Protein AF-A0A4D7AXK6-F1 (afdb_monomer)

Mean predicted aligned error: 2.36 Å

Sequence (66 aa):
MKQISINNGATYTTAAEALEEISLDTMAEYMDDDAREAVHNELAPCSDIEFLERYLEIAPDDLIVG

Secondary structure (DSSP, 8-state):
---EESSSSSS-B-HHHHHHHS-HHHHHTTS-HHHHHHHHHHH-S--HHHHHHHHHHH-SS-EE--

pLDDT: mean 95.82, std 3.7, range [81.19, 98.38]

Radius of gyration: 10.7 Å; Cα contacts (8 Å, |Δi|>4): 89; chains: 1; bounding box: 24×21×24 Å

InterPro domains:
  IPR054398 AcrIC5-like domain [PF22147] (21-57)

Solvent-accessible surface area (backbone atoms only — not comparable to full-atom values): 3934 Å² total; per-residue (Å²): 109,45,55,37,14,80,56,73,71,80,57,73,57,52,65,69,62,44,57,75,77,44,54,66,75,65,51,54,79,56,49,58,64,71,42,52,51,50,44,48,74,73,50,64,90,68,53,71,61,62,50,48,52,54,32,29,59,65,38,94,57,62,42,53,45,107

Foldseek 3Di:
DAFEAADDVPDTDALVVCCVPDPLVLLVVQADPVLLVVLCVVCPPDDSSSSVVSSRVPGPHHRYHD

Organism: NCBI:txid2093857

Structure (mmCIF, N/CA/C/O backbone):
data_AF-A0A4D7AXK6-F1
#
_entry.id   AF-A0A4D7AXK6-F1
#
loop_
_atom_site.group_PDB
_atom_site.id
_atom_site.type_symbol
_atom_site.label_atom_id
_atom_site.label_alt_id
_atom_site.label_comp_id
_atom_site.label_asym_id
_atom_site.label_entity_id
_atom_site.label_seq_id
_atom_site.pdbx_PDB_ins_code
_atom_site.Cartn_x
_atom_site.Cartn_y
_atom_site.Cartn_z
_atom_site.occupancy
_atom_site.B_iso_or_equiv
_atom_site.auth_seq_id
_atom_site.auth_comp_id
_atom_site.auth_asym_id
_atom_site.auth_atom_id
_atom_site.pdbx_PDB_model_num
ATOM 1 N N . MET A 1 1 ? 3.929 -8.389 6.765 1.00 83.75 1 MET A N 1
ATOM 2 C CA . MET A 1 1 ? 3.803 -7.206 5.904 1.00 83.75 1 MET A CA 1
ATOM 3 C C . MET A 1 1 ? 4.161 -7.635 4.497 1.00 83.75 1 MET A C 1
ATOM 5 O O . MET A 1 1 ? 5.121 -8.386 4.333 1.00 83.75 1 MET A O 1
ATOM 9 N N . LYS A 1 2 ? 3.326 -7.265 3.539 1.00 96.06 2 LYS A N 1
ATOM 10 C CA . LYS A 1 2 ? 3.516 -7.456 2.108 1.00 96.06 2 LYS A CA 1
ATOM 11 C C . LYS A 1 2 ? 4.509 -6.442 1.565 1.00 96.06 2 LYS A C 1
ATOM 13 O O . LYS A 1 2 ? 4.816 -5.449 2.223 1.00 96.06 2 LYS A O 1
ATOM 18 N N . GLN A 1 3 ? 5.047 -6.734 0.395 1.00 96.88 3 GLN A N 1
ATOM 19 C CA . GLN A 1 3 ? 6.038 -5.897 -0.264 1.00 96.88 3 GLN A CA 1
ATOM 20 C C . GLN A 1 3 ? 5.386 -5.054 -1.358 1.00 96.88 3 GLN A C 1
ATOM 22 O O . GLN A 1 3 ? 4.282 -5.353 -1.814 1.00 96.88 3 GLN A O 1
ATOM 27 N N . ILE A 1 4 ? 6.097 -4.018 -1.796 1.00 97.00 4 ILE A N 1
ATOM 28 C CA . ILE A 1 4 ? 5.695 -3.179 -2.919 1.00 97.00 4 ILE A CA 1
ATOM 29 C C . ILE A 1 4 ? 6.748 -3.227 -4.027 1.00 97.00 4 ILE A C 1
ATOM 31 O O . ILE A 1 4 ? 7.948 -3.117 -3.769 1.00 97.00 4 ILE A O 1
ATOM 35 N N . SER A 1 5 ? 6.289 -3.414 -5.262 1.00 96.56 5 SER A N 1
ATOM 36 C CA . SER A 1 5 ? 7.080 -3.337 -6.488 1.00 96.56 5 SER A CA 1
ATOM 37 C C . SER A 1 5 ? 6.440 -2.315 -7.420 1.00 96.56 5 SER A C 1
ATOM 39 O O . SER A 1 5 ? 5.248 -2.397 -7.690 1.00 96.56 5 SER A O 1
ATOM 41 N N . ILE A 1 6 ? 7.233 -1.374 -7.929 1.00 94.00 6 ILE A N 1
ATOM 42 C CA . ILE A 1 6 ? 6.768 -0.282 -8.803 1.00 94.00 6 ILE A CA 1
ATOM 43 C C . ILE A 1 6 ? 7.241 -0.433 -10.260 1.00 94.00 6 ILE A C 1
ATOM 45 O O . ILE A 1 6 ? 7.353 0.552 -10.987 1.00 94.00 6 ILE A O 1
ATOM 49 N N . ASN A 1 7 ? 7.625 -1.648 -10.677 1.00 88.81 7 ASN A N 1
ATOM 50 C CA . ASN A 1 7 ? 8.164 -1.870 -12.021 1.00 88.81 7 ASN A CA 1
ATOM 51 C C . ASN A 1 7 ? 7.836 -3.221 -12.682 1.00 88.81 7 ASN A C 1
ATOM 53 O O . ASN A 1 7 ? 7.384 -3.231 -13.820 1.00 88.81 7 ASN A O 1
ATOM 57 N N . ASN A 1 8 ? 8.169 -4.358 -12.066 1.00 83.00 8 ASN A N 1
ATOM 58 C CA . ASN A 1 8 ? 8.198 -5.661 -12.749 1.00 83.00 8 ASN A CA 1
ATOM 59 C C . ASN A 1 8 ? 7.781 -6.850 -11.871 1.00 83.00 8 ASN A C 1
ATOM 61 O O . ASN A 1 8 ? 7.863 -7.994 -12.317 1.00 83.00 8 ASN A O 1
ATOM 65 N N . GLY A 1 9 ? 7.419 -6.606 -10.610 1.00 86.31 9 GLY A N 1
ATOM 66 C CA . GLY A 1 9 ? 7.071 -7.650 -9.645 1.00 86.31 9 GLY A CA 1
ATOM 67 C C . GLY A 1 9 ? 8.221 -8.575 -9.225 1.00 86.31 9 GLY A C 1
ATOM 68 O O . GLY A 1 9 ? 7.997 -9.586 -8.565 1.00 86.31 9 GLY A O 1
ATOM 69 N N . ALA A 1 10 ? 9.460 -8.245 -9.592 1.00 87.56 10 ALA A N 1
ATOM 70 C CA . ALA A 1 10 ? 10.675 -8.980 -9.244 1.00 87.56 10 ALA A CA 1
ATOM 71 C C . ALA A 1 10 ? 11.649 -8.157 -8.382 1.00 87.56 10 ALA A C 1
ATOM 73 O O . ALA A 1 10 ? 12.489 -8.739 -7.694 1.00 87.56 10 ALA A O 1
ATOM 74 N N . THR A 1 11 ? 11.543 -6.825 -8.392 1.00 92.12 11 THR A N 1
ATOM 75 C CA . THR A 1 11 ? 12.278 -5.929 -7.485 1.00 92.12 11 THR A CA 1
ATOM 76 C C . THR A 1 11 ? 11.326 -5.150 -6.595 1.00 92.12 11 THR A C 1
ATOM 78 O O . THR A 1 11 ? 10.321 -4.630 -7.077 1.00 92.12 11 THR A O 1
ATOM 81 N N . TYR A 1 12 ? 11.670 -5.055 -5.313 1.00 95.00 12 TYR A N 1
ATOM 82 C CA . TYR A 1 12 ? 10.830 -4.467 -4.275 1.00 95.00 12 TYR A CA 1
ATOM 83 C C . TYR A 1 12 ? 11.519 -3.267 -3.632 1.00 95.00 12 TYR A C 1
ATOM 85 O O . TYR A 1 12 ? 12.748 -3.178 -3.630 1.00 95.00 12 TYR A O 1
ATOM 93 N N . THR A 1 13 ? 10.716 -2.362 -3.088 1.00 95.44 13 THR A N 1
ATOM 94 C CA . THR A 1 13 ? 11.154 -1.107 -2.471 1.00 95.44 13 THR A CA 1
ATOM 95 C C . THR A 1 13 ? 10.366 -0.852 -1.185 1.00 95.44 13 THR A C 1
ATOM 97 O O . THR A 1 13 ? 9.491 -1.640 -0.815 1.00 95.44 13 THR A O 1
ATOM 100 N N . THR A 1 14 ? 10.707 0.203 -0.453 1.00 96.31 14 THR A N 1
ATOM 101 C CA . THR A 1 14 ? 9.962 0.617 0.742 1.00 96.31 14 THR A CA 1
ATOM 102 C C . THR A 1 14 ? 8.760 1.491 0.378 1.00 96.31 14 THR A C 1
ATOM 104 O O . THR A 1 14 ? 8.703 2.066 -0.705 1.00 96.31 14 THR A O 1
ATOM 107 N N . ALA A 1 15 ? 7.799 1.632 1.297 1.00 96.31 15 ALA A N 1
ATOM 108 C CA . ALA A 1 15 ? 6.658 2.532 1.109 1.00 96.31 15 ALA A CA 1
ATOM 109 C C . ALA A 1 15 ? 7.101 3.991 0.878 1.00 96.31 15 ALA A C 1
ATOM 111 O O . ALA A 1 15 ? 6.540 4.678 0.029 1.00 96.31 15 ALA A O 1
ATOM 112 N N . ALA A 1 16 ? 8.143 4.440 1.587 1.00 96.81 16 ALA A N 1
ATOM 113 C CA . ALA A 1 16 ? 8.705 5.778 1.426 1.00 96.81 16 ALA A CA 1
ATOM 114 C C . ALA A 1 16 ? 9.319 5.984 0.033 1.00 96.81 16 ALA A C 1
ATOM 116 O O . ALA A 1 16 ? 8.962 6.936 -0.649 1.00 96.81 16 ALA A O 1
ATOM 117 N N . GLU A 1 17 ? 10.179 5.065 -0.414 1.00 96.56 17 GLU A N 1
ATOM 118 C CA . GLU A 1 17 ? 10.789 5.125 -1.750 1.00 96.56 17 GLU A CA 1
ATOM 119 C C . GLU A 1 17 ? 9.738 5.008 -2.868 1.00 96.56 17 GLU A C 1
ATOM 121 O O . GLU A 1 17 ? 9.828 5.701 -3.876 1.00 96.56 17 GLU A O 1
ATOM 126 N N . ALA A 1 18 ? 8.699 4.185 -2.691 1.00 96.31 18 ALA A N 1
ATOM 127 C CA . ALA A 1 18 ? 7.608 4.096 -3.659 1.00 96.31 18 ALA A CA 1
ATOM 128 C C . ALA A 1 18 ? 6.851 5.425 -3.809 1.00 96.31 18 ALA A C 1
ATOM 130 O O . ALA A 1 18 ? 6.531 5.812 -4.930 1.00 96.31 18 ALA A O 1
ATOM 131 N N . LEU A 1 19 ? 6.607 6.136 -2.700 1.00 97.00 19 LEU A N 1
ATOM 132 C CA . LEU A 1 19 ? 5.951 7.449 -2.695 1.00 97.00 19 LEU A CA 1
ATOM 133 C C . LEU A 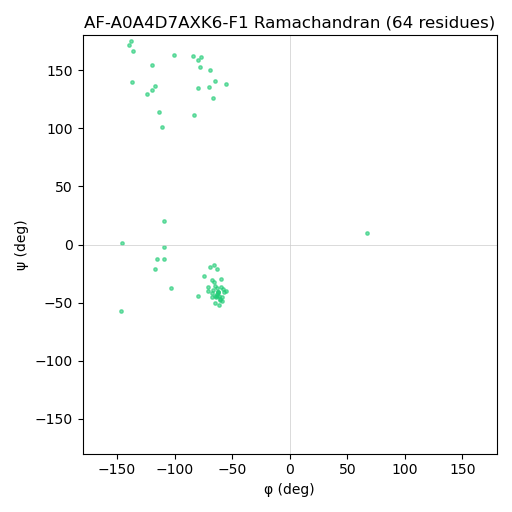1 19 ? 6.816 8.567 -3.304 1.00 97.00 19 LEU A C 1
ATOM 135 O O . LEU A 1 19 ? 6.276 9.603 -3.691 1.00 97.00 19 LEU A O 1
ATOM 139 N N . GLU A 1 20 ? 8.135 8.378 -3.407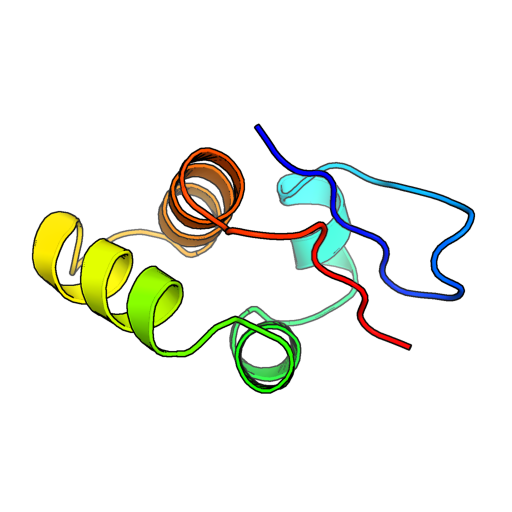 1.00 96.88 20 GLU A N 1
ATOM 140 C CA . GLU A 1 20 ? 9.018 9.298 -4.140 1.00 96.88 20 GLU A CA 1
ATOM 141 C C . GLU A 1 20 ? 8.866 9.156 -5.666 1.00 96.88 20 GLU A C 1
ATOM 143 O O . GLU A 1 20 ? 9.075 10.126 -6.397 1.00 96.88 20 GLU A O 1
ATOM 148 N N . GLU A 1 21 ? 8.460 7.977 -6.144 1.00 95.44 21 GLU A N 1
ATOM 149 C CA . GLU A 1 21 ? 8.386 7.641 -7.571 1.00 95.44 21 GLU A CA 1
ATOM 150 C C . GLU A 1 21 ? 6.951 7.679 -8.126 1.00 95.44 21 GLU A C 1
ATOM 152 O O . GLU A 1 21 ? 6.729 8.086 -9.269 1.00 95.44 21 GLU A O 1
ATOM 157 N N . ILE A 1 22 ? 5.960 7.250 -7.336 1.00 95.38 22 ILE A N 1
ATOM 158 C CA . ILE A 1 22 ? 4.562 7.090 -7.756 1.00 95.38 22 ILE A CA 1
ATOM 159 C C . ILE A 1 22 ? 3.618 7.624 -6.669 1.00 95.38 22 ILE A C 1
ATOM 161 O O . ILE A 1 22 ? 3.818 7.405 -5.478 1.00 95.38 22 ILE A O 1
ATOM 165 N N . SER A 1 23 ? 2.545 8.313 -7.075 1.00 96.75 23 SER A N 1
ATOM 166 C CA . SER A 1 23 ? 1.538 8.815 -6.133 1.00 96.75 23 SER A CA 1
ATOM 167 C C . SER A 1 23 ? 0.715 7.689 -5.504 1.00 96.75 23 SER A C 1
ATOM 169 O O . SER A 1 23 ? 0.429 6.678 -6.153 1.00 96.75 23 SER A O 1
ATOM 171 N N . LEU A 1 24 ? 0.245 7.902 -4.269 1.00 96.94 24 LEU A N 1
ATOM 172 C CA . LEU A 1 24 ? -0.687 6.980 -3.617 1.00 96.94 24 LEU A CA 1
ATOM 173 C C . LEU A 1 24 ? -1.946 6.745 -4.459 1.00 96.94 24 LEU A C 1
ATOM 175 O O . LEU A 1 24 ? -2.372 5.603 -4.584 1.00 96.94 24 LEU A O 1
ATOM 179 N N . ASP A 1 25 ? -2.478 7.788 -5.104 1.00 96.75 25 ASP A N 1
ATOM 180 C CA . ASP A 1 25 ? -3.628 7.671 -6.012 1.00 96.75 25 ASP A CA 1
ATOM 181 C C . ASP A 1 25 ? -3.371 6.676 -7.153 1.00 96.75 25 ASP A C 1
ATOM 183 O O . ASP A 1 25 ? -4.236 5.877 -7.486 1.00 96.75 25 ASP A O 1
ATOM 187 N N . THR A 1 26 ? -2.167 6.681 -7.734 1.00 96.31 26 THR A N 1
ATOM 188 C CA . THR A 1 26 ? -1.815 5.736 -8.805 1.00 96.31 26 THR A CA 1
ATOM 189 C C . THR A 1 26 ? -1.663 4.323 -8.253 1.00 96.31 26 THR A C 1
ATOM 191 O O . THR A 1 26 ? -2.094 3.369 -8.890 1.00 96.31 26 THR A O 1
ATOM 194 N N . MET A 1 27 ? -1.063 4.176 -7.070 1.00 97.06 27 MET A N 1
ATOM 195 C CA . MET A 1 27 ? -0.922 2.878 -6.408 1.00 97.06 27 MET A CA 1
ATOM 196 C C . MET A 1 27 ? -2.279 2.288 -6.007 1.00 97.06 27 MET A C 1
ATOM 198 O O . MET A 1 27 ? -2.462 1.078 -6.104 1.00 97.06 27 MET A O 1
ATOM 202 N N . ALA A 1 28 ? -3.235 3.130 -5.605 1.00 96.81 28 ALA A N 1
ATOM 203 C CA . ALA A 1 28 ? -4.576 2.732 -5.186 1.00 96.81 28 ALA A CA 1
ATOM 204 C C . ALA A 1 28 ? -5.360 1.996 -6.283 1.00 96.81 28 ALA A C 1
ATOM 206 O O . ALA A 1 28 ? -6.145 1.112 -5.957 1.00 96.81 28 ALA A O 1
ATOM 207 N N . GLU A 1 29 ? -5.097 2.287 -7.560 1.00 96.75 29 GLU A N 1
ATOM 208 C CA . GLU A 1 29 ? -5.688 1.577 -8.709 1.00 96.75 29 GLU A CA 1
ATOM 209 C C . GLU A 1 29 ? -5.2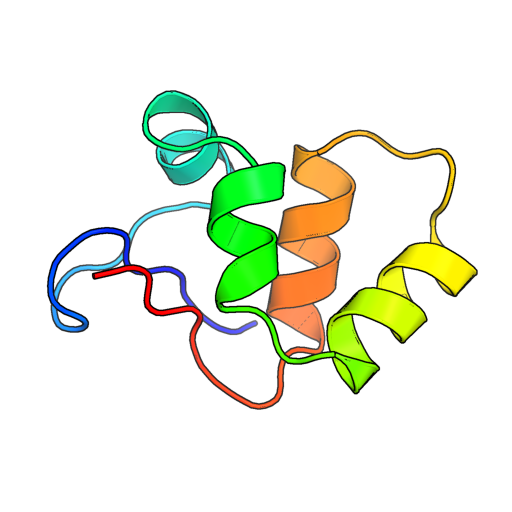50 0.100 -8.803 1.00 96.75 29 GLU A C 1
ATOM 211 O O . GLU A 1 29 ? -5.882 -0.694 -9.498 1.00 96.75 29 GLU A O 1
ATOM 216 N N . TYR A 1 30 ? -4.166 -0.276 -8.116 1.00 96.88 30 TYR A N 1
ATOM 217 C CA . TYR A 1 30 ? -3.625 -1.640 -8.057 1.00 96.88 30 TYR A CA 1
ATOM 218 C C . TYR A 1 30 ? -3.837 -2.296 -6.686 1.00 96.88 30 TYR A C 1
ATOM 220 O O . TYR A 1 30 ? -3.426 -3.439 -6.477 1.00 96.88 30 TYR A O 1
ATOM 228 N N . MET A 1 31 ? -4.426 -1.573 -5.732 1.00 97.56 31 MET A N 1
ATOM 229 C CA . MET A 1 31 ? -4.695 -2.098 -4.401 1.00 97.56 31 MET A CA 1
ATOM 230 C C . MET A 1 31 ? -5.921 -3.007 -4.404 1.00 97.56 31 MET A C 1
ATOM 232 O O . MET A 1 31 ? -6.853 -2.834 -5.183 1.00 97.56 31 MET A O 1
ATOM 236 N N . ASP A 1 32 ? -5.934 -3.948 -3.469 1.00 98.38 32 ASP A N 1
ATOM 237 C CA . ASP A 1 32 ? -7.143 -4.673 -3.116 1.00 98.38 32 ASP A CA 1
ATOM 238 C C . ASP A 1 32 ? -8.145 -3.713 -2.455 1.00 98.38 32 ASP A C 1
ATOM 240 O O . ASP A 1 32 ? -7.808 -3.019 -1.488 1.00 98.38 32 ASP A O 1
ATOM 244 N N . ASP A 1 33 ? -9.365 -3.660 -2.991 1.00 98.00 33 ASP A N 1
ATOM 245 C CA . ASP A 1 33 ? -10.399 -2.717 -2.559 1.00 98.00 33 ASP A CA 1
ATOM 246 C C . ASP A 1 33 ? -10.813 -2.939 -1.100 1.00 98.00 33 ASP A C 1
ATOM 248 O O . ASP A 1 33 ? -10.912 -1.970 -0.345 1.00 98.00 33 ASP A O 1
ATOM 252 N N . ASP A 1 34 ? -10.979 -4.195 -0.673 1.00 98.38 34 ASP A N 1
ATOM 253 C CA . ASP A 1 34 ? -11.402 -4.524 0.691 1.00 98.38 34 ASP A CA 1
ATOM 254 C C . ASP A 1 34 ? -10.343 -4.072 1.712 1.00 98.38 34 ASP A C 1
ATOM 256 O O . ASP A 1 34 ? -10.664 -3.442 2.727 1.00 98.38 34 ASP A O 1
ATOM 260 N N . ALA A 1 35 ? -9.062 -4.339 1.440 1.00 98.25 35 ALA A N 1
ATOM 261 C CA . ALA A 1 35 ? -7.961 -3.865 2.275 1.00 98.25 35 ALA A CA 1
ATOM 262 C C . ALA A 1 35 ? -7.845 -2.330 2.261 1.00 98.25 35 ALA A C 1
ATOM 264 O O . ALA A 1 35 ? -7.690 -1.711 3.317 1.00 98.25 35 ALA A O 1
ATOM 265 N N . ARG A 1 36 ? -7.956 -1.696 1.089 1.00 97.81 36 ARG A N 1
ATOM 266 C CA . ARG A 1 36 ? -7.883 -0.234 0.935 1.00 97.81 36 ARG A CA 1
ATOM 267 C C . ARG A 1 36 ? -8.999 0.468 1.713 1.00 97.81 36 ARG A C 1
ATOM 269 O O . ARG A 1 36 ? -8.735 1.440 2.425 1.00 97.81 36 ARG A O 1
ATOM 276 N N . GLU A 1 37 ? -10.228 -0.034 1.630 1.00 98.12 37 GLU A N 1
ATOM 277 C CA . GLU A 1 37 ? -11.367 0.481 2.392 1.00 98.12 37 GLU A CA 1
ATOM 278 C C . GLU A 1 37 ? -11.210 0.243 3.897 1.00 98.12 37 GLU A C 1
ATOM 280 O O . GLU A 1 37 ? -11.533 1.128 4.694 1.00 98.12 37 GLU A O 1
ATOM 285 N N . ALA A 1 38 ? -10.678 -0.911 4.312 1.00 98.31 38 ALA A N 1
ATOM 286 C CA . ALA A 1 38 ? -10.416 -1.197 5.720 1.00 98.31 38 ALA A CA 1
ATOM 287 C C . ALA A 1 38 ? -9.423 -0.195 6.331 1.00 98.31 38 ALA A C 1
ATOM 289 O O . ALA A 1 38 ? -9.712 0.372 7.386 1.00 98.31 38 ALA A O 1
ATOM 290 N N . VAL A 1 39 ? -8.307 0.091 5.648 1.00 98.06 39 VAL A N 1
ATOM 291 C CA . VAL A 1 39 ? -7.340 1.105 6.105 1.00 98.06 39 VAL A CA 1
ATOM 292 C C . VAL A 1 39 ? -7.966 2.492 6.142 1.00 98.06 39 VAL A C 1
ATOM 294 O O . VAL A 1 39 ? -7.797 3.210 7.127 1.00 98.06 39 VAL A O 1
ATOM 297 N N . HIS A 1 40 ? -8.717 2.872 5.104 1.00 96.81 40 HIS A N 1
ATOM 298 C CA . HIS A 1 40 ? -9.375 4.176 5.063 1.00 96.81 40 HIS A CA 1
ATOM 299 C C . HIS A 1 40 ? -10.335 4.362 6.246 1.00 96.81 40 HIS A C 1
ATOM 301 O O . HIS A 1 40 ? -10.297 5.390 6.916 1.00 96.81 40 HIS A O 1
ATOM 307 N N . ASN A 1 41 ? -11.149 3.350 6.551 1.00 97.75 41 ASN A N 1
ATOM 308 C CA . ASN A 1 41 ? -12.076 3.383 7.681 1.00 97.75 41 ASN A CA 1
ATOM 309 C C . ASN A 1 41 ? -11.367 3.380 9.047 1.00 97.75 41 ASN A C 1
ATOM 311 O O . ASN A 1 41 ? -11.906 3.920 10.012 1.00 97.75 41 ASN A O 1
ATOM 315 N N . GLU A 1 42 ? -10.191 2.758 9.143 1.00 97.56 4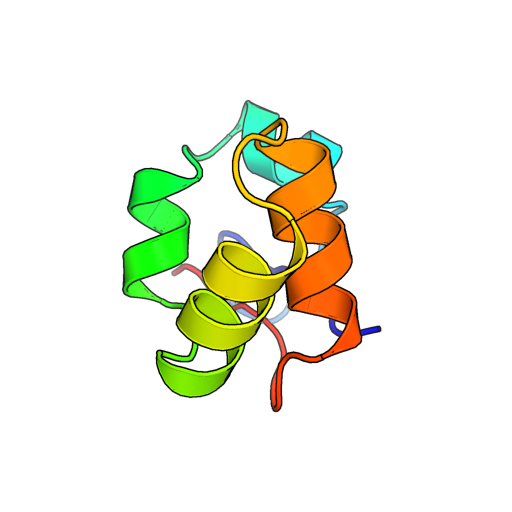2 GLU A N 1
ATOM 316 C CA . GLU A 1 42 ? -9.415 2.656 10.383 1.00 97.56 42 GLU A CA 1
ATOM 317 C C . GLU A 1 42 ? -8.629 3.938 10.696 1.00 97.56 42 GLU A C 1
ATOM 319 O O . GLU A 1 42 ? -8.609 4.378 11.847 1.00 97.56 42 GLU A O 1
ATOM 324 N N . LEU A 1 43 ? -7.976 4.525 9.688 1.00 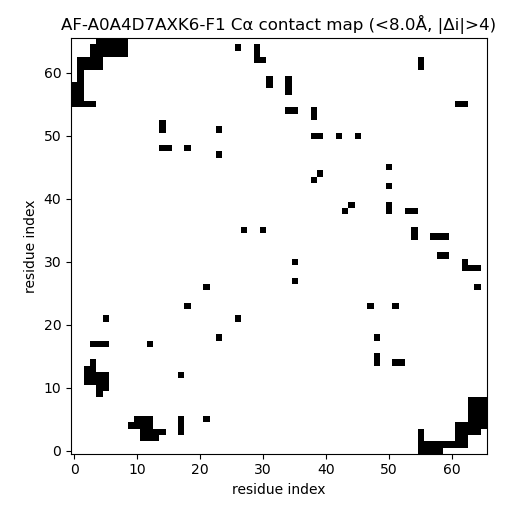96.31 43 LEU A N 1
ATOM 325 C CA . LEU A 1 43 ? -6.943 5.548 9.882 1.00 96.31 43 LEU A CA 1
ATOM 326 C C . LEU A 1 43 ? -7.291 6.933 9.328 1.00 96.31 43 LEU A C 1
ATOM 328 O O . LEU A 1 43 ? -6.581 7.884 9.646 1.00 96.31 43 LEU A O 1
ATOM 332 N N . ALA A 1 44 ? -8.335 7.105 8.508 1.00 93.69 44 ALA A N 1
ATOM 333 C CA . ALA A 1 44 ? -8.608 8.421 7.932 1.00 93.69 44 ALA A CA 1
ATOM 334 C C . ALA A 1 44 ? -9.108 9.436 8.990 1.00 93.69 44 ALA A C 1
ATOM 336 O O . ALA A 1 44 ? -10.016 9.129 9.767 1.00 93.69 44 ALA A O 1
ATOM 337 N N . PRO A 1 45 ? -8.600 10.686 8.983 1.00 95.69 45 PRO A N 1
ATOM 338 C CA . PRO A 1 45 ? -7.534 11.208 8.120 1.00 95.69 45 PRO A CA 1
ATOM 339 C C . PRO A 1 45 ? -6.122 10.808 8.602 1.00 95.69 45 PRO A C 1
ATOM 341 O O . PRO A 1 45 ? -5.801 10.978 9.776 1.00 95.69 45 PRO A O 1
ATOM 344 N N . CYS A 1 46 ? -5.263 10.368 7.676 1.00 96.75 46 CYS A N 1
ATOM 345 C CA . CYS A 1 46 ? -3.851 10.019 7.903 1.00 96.75 46 CYS A CA 1
ATOM 346 C C . CYS A 1 46 ? -2.971 10.518 6.742 1.00 96.75 46 CYS A C 1
ATOM 348 O O . CYS A 1 46 ? -3.489 11.025 5.744 1.00 96.75 46 CYS A O 1
ATOM 350 N N . SER A 1 47 ? -1.649 10.420 6.887 1.00 97.81 47 SER A N 1
ATOM 351 C CA . SER A 1 47 ? -0.698 10.687 5.800 1.00 97.81 47 SER A CA 1
ATOM 352 C C . SER A 1 47 ? -0.574 9.506 4.830 1.00 97.81 47 SER A C 1
ATOM 354 O O . SER A 1 47 ?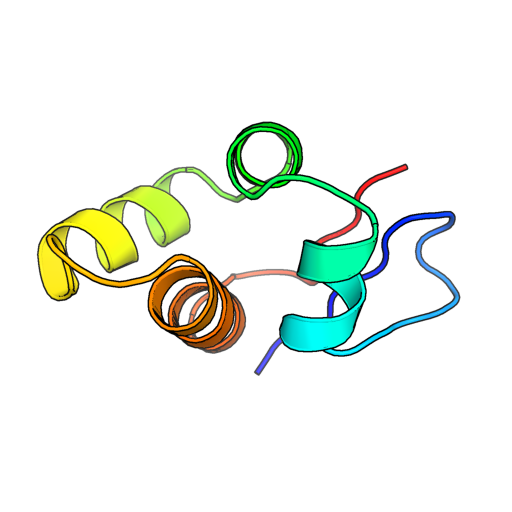 -0.849 8.363 5.191 1.00 97.81 47 SER A O 1
ATOM 356 N N . ASP A 1 48 ? -0.098 9.765 3.609 1.00 97.88 48 ASP A N 1
ATOM 357 C CA . ASP A 1 48 ? 0.047 8.729 2.575 1.00 97.88 48 ASP A CA 1
ATOM 358 C C . ASP A 1 48 ? 0.979 7.586 3.000 1.00 97.88 48 ASP A C 1
ATOM 360 O O . ASP A 1 48 ? 0.721 6.426 2.683 1.00 97.88 48 ASP A O 1
ATOM 364 N N . ILE A 1 49 ? 2.046 7.903 3.744 1.00 97.94 49 ILE A N 1
ATOM 365 C CA . ILE A 1 49 ? 2.978 6.896 4.262 1.00 97.94 49 ILE A CA 1
ATOM 366 C C . ILE A 1 49 ? 2.306 6.010 5.314 1.00 97.94 49 ILE A C 1
ATOM 368 O O . ILE A 1 49 ? 2.404 4.792 5.217 1.00 97.94 49 ILE A O 1
ATOM 372 N N . GLU A 1 50 ? 1.555 6.597 6.253 1.00 98.12 50 GLU A N 1
ATOM 373 C CA . GLU A 1 50 ? 0.808 5.839 7.267 1.00 98.12 50 GLU A CA 1
ATOM 374 C C . GLU A 1 50 ? -0.252 4.946 6.614 1.00 98.12 50 GLU A C 1
ATOM 376 O O . GLU A 1 50 ? -0.414 3.786 6.999 1.00 98.12 50 GLU A O 1
ATOM 381 N N . PHE A 1 51 ? -0.945 5.464 5.596 1.00 98.31 51 PHE A N 1
ATOM 382 C CA . PHE A 1 51 ? -1.917 4.698 4.827 1.00 98.31 51 PHE A CA 1
ATOM 383 C C . PHE A 1 51 ? -1.258 3.505 4.128 1.00 98.31 51 PHE A C 1
ATOM 385 O O . PHE A 1 51 ? -1.720 2.371 4.258 1.00 98.31 51 PHE A O 1
ATOM 392 N N . LEU A 1 52 ? -0.172 3.747 3.389 1.00 97.88 52 LEU A N 1
ATOM 393 C CA . LEU A 1 52 ? 0.498 2.722 2.596 1.00 97.88 52 LEU A CA 1
ATOM 394 C C . LEU A 1 52 ? 1.155 1.654 3.478 1.00 97.88 52 LEU A C 1
ATOM 396 O O . LEU A 1 52 ? 1.028 0.465 3.189 1.00 97.88 52 LEU A O 1
ATOM 400 N N . GLU A 1 53 ? 1.808 2.048 4.572 1.00 97.88 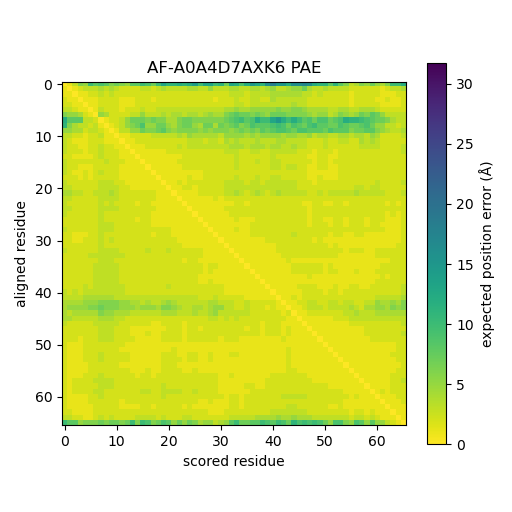53 GLU A N 1
ATOM 401 C CA . GLU A 1 53 ? 2.379 1.105 5.538 1.00 97.88 53 GLU A CA 1
ATOM 402 C C . GLU A 1 53 ? 1.292 0.217 6.144 1.00 97.88 53 GLU A C 1
ATOM 404 O O . GLU A 1 53 ? 1.424 -1.009 6.126 1.00 97.88 53 GLU A O 1
ATOM 409 N N . ARG A 1 54 ? 0.176 0.807 6.596 1.00 98.19 54 ARG A N 1
ATOM 410 C CA . ARG A 1 54 ? -0.946 0.038 7.144 1.00 98.19 54 ARG A CA 1
ATOM 411 C C . ARG A 1 54 ? -1.563 -0.892 6.105 1.00 98.19 54 ARG A C 1
ATOM 413 O O . ARG A 1 54 ? -1.878 -2.038 6.424 1.00 98.19 54 ARG A O 1
ATOM 420 N N . TYR A 1 55 ? -1.708 -0.431 4.867 1.00 98.38 55 TYR A N 1
ATOM 421 C CA . TYR A 1 55 ? -2.207 -1.256 3.773 1.00 98.38 55 TYR A C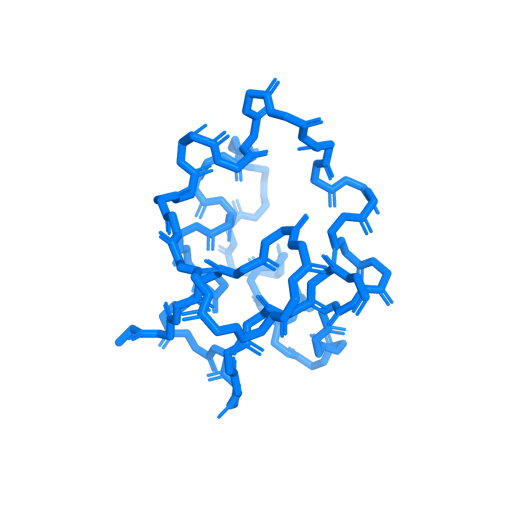A 1
ATOM 422 C C . TYR A 1 55 ? -1.314 -2.483 3.565 1.00 98.38 55 TYR A C 1
ATOM 424 O O . TYR A 1 55 ? -1.812 -3.607 3.570 1.00 98.38 55 TYR A O 1
ATOM 432 N N . LEU A 1 56 ? 0.009 -2.307 3.492 1.00 98.00 56 LEU A N 1
ATOM 433 C CA . LEU A 1 56 ? 0.953 -3.418 3.328 1.00 98.00 56 LEU A CA 1
ATOM 434 C C . LEU A 1 56 ? 0.944 -4.397 4.515 1.00 98.00 56 LEU A C 1
ATOM 436 O O . LEU A 1 56 ? 1.352 -5.552 4.371 1.00 98.00 56 LEU A O 1
ATOM 440 N N . GLU A 1 57 ? 0.482 -4.003 5.700 1.00 98.19 57 GLU A N 1
ATOM 441 C CA . GLU A 1 57 ? 0.308 -4.941 6.815 1.00 98.19 57 GLU A CA 1
ATOM 442 C C . GLU A 1 57 ? -0.845 -5.920 6.608 1.00 98.19 57 GLU A C 1
ATOM 444 O O . GLU A 1 57 ? -0.722 -7.074 7.031 1.00 98.19 57 GLU A O 1
ATOM 449 N N . ILE A 1 58 ? -1.941 -5.469 5.989 1.00 97.88 58 ILE A N 1
ATOM 450 C CA . ILE A 1 58 ? -3.192 -6.236 5.877 1.00 97.88 58 ILE A CA 1
ATOM 451 C C . ILE A 1 58 ? -3.491 -6.740 4.470 1.00 97.88 58 ILE A C 1
ATOM 453 O O . ILE A 1 58 ? -4.380 -7.576 4.318 1.00 97.88 58 ILE A O 1
ATOM 457 N N . ALA A 1 59 ? -2.768 -6.250 3.464 1.00 97.69 59 ALA A N 1
ATOM 458 C CA . ALA A 1 59 ? -2.983 -6.618 2.077 1.00 97.69 59 ALA A CA 1
ATOM 459 C C . ALA A 1 59 ? -2.906 -8.148 1.890 1.00 97.69 59 ALA A C 1
ATOM 461 O O . ALA A 1 59 ? -2.022 -8.809 2.460 1.00 97.69 59 ALA A O 1
ATOM 462 N N . PRO A 1 60 ? -3.811 -8.734 1.085 1.00 97.44 60 PRO A N 1
ATOM 463 C CA . PRO A 1 60 ? -3.804 -10.172 0.821 1.00 97.44 60 PRO A CA 1
ATOM 464 C C . PRO A 1 60 ? -2.556 -10.600 0.036 1.00 97.44 60 PRO A C 1
ATOM 466 O O . PRO A 1 60 ? -1.999 -11.675 0.294 1.00 97.44 60 PRO A O 1
ATOM 469 N N . ASP A 1 61 ? -2.051 -9.717 -0.826 1.00 96.69 61 ASP A N 1
ATOM 470 C CA . ASP A 1 61 ? -0.955 -9.948 -1.764 1.00 96.69 61 ASP A CA 1
ATOM 471 C C . ASP A 1 61 ? 0.037 -8.775 -1.793 1.00 96.69 61 ASP A C 1
ATOM 473 O O . ASP A 1 61 ? -0.217 -7.708 -1.233 1.00 96.69 61 ASP A O 1
ATOM 477 N N . ASP A 1 62 ? 1.203 -9.003 -2.402 1.00 97.06 62 ASP A N 1
ATOM 478 C CA . ASP A 1 62 ? 2.177 -7.937 -2.652 1.00 97.06 62 ASP A CA 1
ATOM 479 C C . ASP A 1 62 ? 1.595 -6.916 -3.640 1.00 97.06 62 ASP A C 1
ATOM 481 O O . ASP A 1 62 ? 0.917 -7.283 -4.601 1.00 97.06 62 ASP A O 1
ATOM 485 N N . LEU A 1 63 ? 1.863 -5.630 -3.411 1.00 97.12 63 LEU A N 1
ATOM 486 C CA . LEU A 1 63 ? 1.389 -4.5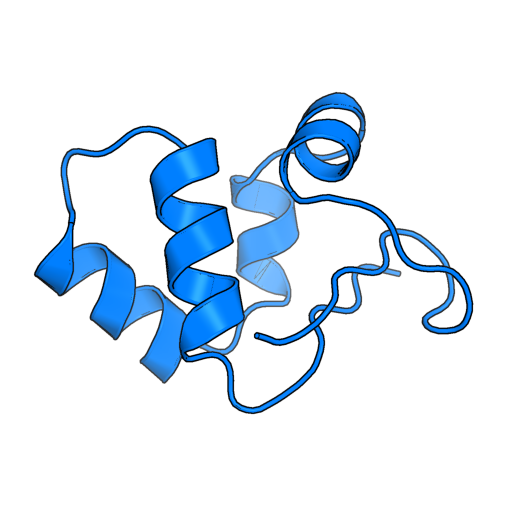57 -4.278 1.00 97.12 63 LEU A CA 1
ATOM 487 C C . LEU A 1 63 ? 2.335 -4.410 -5.469 1.00 97.12 63 LEU A C 1
ATOM 489 O O . LEU A 1 63 ? 3.481 -3.985 -5.308 1.00 97.12 63 LEU A O 1
ATOM 493 N N . ILE A 1 64 ? 1.856 -4.765 -6.659 1.00 96.25 64 ILE A N 1
ATOM 494 C CA . ILE A 1 64 ? 2.633 -4.718 -7.899 1.00 96.25 64 ILE A CA 1
ATOM 495 C C . ILE A 1 64 ? 2.030 -3.664 -8.825 1.00 96.25 64 ILE A C 1
ATOM 497 O O . ILE A 1 64 ? 0.911 -3.817 -9.307 1.00 96.25 64 ILE A O 1
ATOM 501 N N . VAL A 1 65 ? 2.787 -2.599 -9.069 1.00 93.12 65 VAL A N 1
ATOM 502 C CA . VAL A 1 65 ? 2.429 -1.491 -9.957 1.00 93.12 65 VAL A CA 1
ATOM 503 C C . VAL A 1 65 ? 3.355 -1.557 -11.171 1.00 93.12 65 VAL A C 1
ATOM 505 O O . VAL A 1 65 ? 4.524 -1.186 -11.072 1.00 93.12 65 VAL A O 1
ATOM 508 N N . GLY A 1 66 ? 2.859 -2.079 -12.297 1.00 81.19 66 GLY A N 1
ATOM 509 C CA . GLY A 1 66 ? 3.639 -2.269 -13.532 1.00 81.19 66 GLY A CA 1
ATOM 510 C C . GLY A 1 66 ? 3.247 -3.497 -14.341 1.00 81.19 66 GLY A C 1
ATOM 511 O O . GLY A 1 66 ? 3.062 -4.571 -13.728 1.00 81.19 66 GLY A O 1
#